Protein AF-E8ZCQ1-F1 (afdb_monomer_lite)

Structure (mmCIF, N/CA/C/O backbone):
data_AF-E8ZCQ1-F1
#
_entry.id   AF-E8ZCQ1-F1
#
loop_
_atom_site.group_PDB
_atom_site.id
_atom_site.type_symbol
_atom_site.label_atom_id
_atom_site.label_alt_id
_atom_site.label_comp_id
_atom_site.label_asym_id
_atom_site.label_entity_id
_atom_site.label_seq_id
_atom_site.pdbx_PDB_ins_code
_atom_site.Cartn_x
_atom_site.Cartn_y
_atom_site.Cartn_z
_atom_site.occupancy
_atom_site.B_iso_or_equiv
_atom_site.auth_seq_id
_atom_site.auth_comp_id
_atom_site.auth_asym_id
_atom_site.auth_atom_id
_atom_site.pdbx_PDB_model_num
ATOM 1 N N . MET A 1 1 ? 0.426 -0.711 12.072 1.00 75.00 1 MET A N 1
ATOM 2 C CA . MET A 1 1 ? 1.160 0.452 11.515 1.00 75.00 1 MET A CA 1
ATOM 3 C C . MET A 1 1 ? 2.500 0.100 10.866 1.00 75.00 1 MET A C 1
ATOM 5 O O . MET A 1 1 ? 2.648 0.419 9.696 1.00 75.00 1 MET A O 1
ATOM 9 N N . ARG A 1 2 ? 3.444 -0.594 11.532 1.00 82.31 2 ARG A N 1
ATOM 10 C CA . ARG A 1 2 ? 4.788 -0.889 10.963 1.00 82.31 2 ARG A CA 1
ATOM 11 C C . ARG A 1 2 ? 4.783 -1.497 9.546 1.00 82.31 2 ARG A C 1
ATOM 13 O O . ARG A 1 2 ? 5.577 -1.085 8.715 1.00 82.31 2 ARG A O 1
ATOM 20 N N . ARG A 1 3 ? 3.850 -2.415 9.259 1.00 82.50 3 ARG A N 1
ATOM 21 C CA . ARG A 1 3 ? 3.710 -3.057 7.934 1.00 82.50 3 ARG A CA 1
ATOM 22 C C . ARG A 1 3 ? 3.246 -2.108 6.815 1.00 82.50 3 ARG A C 1
ATOM 24 O O . ARG A 1 3 ? 3.672 -2.262 5.679 1.00 82.50 3 ARG A O 1
ATOM 31 N N . ALA A 1 4 ? 2.389 -1.131 7.123 1.00 85.88 4 ALA A N 1
ATOM 32 C CA . ALA A 1 4 ? 1.923 -0.155 6.132 1.00 85.88 4 ALA A CA 1
ATOM 33 C C . ALA A 1 4 ? 3.056 0.813 5.755 1.00 85.88 4 ALA A C 1
ATOM 35 O O . ALA A 1 4 ? 3.306 1.049 4.579 1.00 85.88 4 ALA A O 1
ATOM 36 N N . LEU A 1 5 ? 3.818 1.275 6.753 1.00 91.38 5 LEU A N 1
ATOM 37 C CA . LEU A 1 5 ? 4.997 2.114 6.531 1.00 91.38 5 LEU A CA 1
ATOM 38 C C . LEU A 1 5 ? 6.076 1.386 5.717 1.00 91.38 5 LEU A C 1
ATOM 40 O O . LEU A 1 5 ? 6.617 1.965 4.784 1.00 91.38 5 LEU A O 1
ATOM 44 N N . SER A 1 6 ? 6.344 0.103 5.994 1.00 92.88 6 SER A N 1
ATOM 45 C CA . SER A 1 6 ? 7.306 -0.660 5.184 1.00 92.88 6 SER A CA 1
ATOM 46 C C . SER A 1 6 ? 6.876 -0.817 3.722 1.00 92.88 6 SER A C 1
ATOM 48 O O . SER A 1 6 ? 7.731 -0.866 2.843 1.00 92.88 6 SER A O 1
ATOM 50 N N . HIS A 1 7 ? 5.568 -0.895 3.449 1.00 90.81 7 HIS A N 1
ATOM 51 C CA . HIS A 1 7 ? 5.056 -0.939 2.076 1.00 90.81 7 HIS A CA 1
ATOM 52 C C . HIS A 1 7 ? 5.255 0.392 1.347 1.00 90.81 7 HIS A C 1
ATOM 54 O O . HIS A 1 7 ? 5.736 0.394 0.216 1.00 90.81 7 HIS A O 1
ATOM 60 N N . ILE A 1 8 ? 4.966 1.512 2.015 1.00 94.75 8 ILE A N 1
ATOM 61 C CA . ILE A 1 8 ? 5.199 2.862 1.484 1.00 94.75 8 ILE A CA 1
ATOM 62 C C . ILE A 1 8 ? 6.676 3.048 1.116 1.00 94.75 8 ILE A C 1
ATOM 64 O O . ILE A 1 8 ? 6.988 3.449 -0.004 1.00 94.75 8 ILE A O 1
ATOM 68 N N . GLU A 1 9 ? 7.591 2.709 2.028 1.00 95.75 9 GLU A N 1
ATOM 69 C CA . GLU A 1 9 ? 9.028 2.881 1.789 1.00 95.75 9 GLU A CA 1
ATOM 70 C C . GLU A 1 9 ? 9.545 1.995 0.650 1.00 95.75 9 GLU A C 1
ATOM 72 O O . GLU A 1 9 ? 10.333 2.453 -0.176 1.00 95.75 9 GLU A O 1
ATOM 77 N N . ARG A 1 10 ? 9.039 0.761 0.524 1.00 95.31 10 ARG A N 1
ATOM 78 C CA . ARG A 1 10 ? 9.396 -0.117 -0.598 1.00 95.31 10 ARG A CA 1
ATOM 79 C C . ARG A 1 10 ? 8.990 0.481 -1.948 1.00 95.31 10 ARG A C 1
ATOM 81 O O . ARG A 1 10 ? 9.779 0.427 -2.885 1.00 95.31 10 ARG A O 1
ATOM 88 N N . HIS A 1 11 ? 7.790 1.054 -2.059 1.00 95.06 11 HIS A N 1
ATOM 89 C CA . HIS A 1 11 ? 7.339 1.666 -3.313 1.00 95.06 11 HIS A CA 1
ATOM 90 C C . HIS A 1 11 ? 8.101 2.950 -3.643 1.00 95.06 11 HIS A C 1
ATOM 92 O O . HIS A 1 11 ? 8.479 3.139 -4.795 1.00 95.06 11 HIS A O 1
ATOM 98 N N . LYS A 1 12 ? 8.413 3.788 -2.646 1.00 94.94 12 LYS A N 1
ATOM 99 C CA . LYS A 1 12 ? 9.297 4.949 -2.848 1.00 94.94 12 LYS A CA 1
ATOM 100 C C . LYS A 1 12 ? 10.669 4.532 -3.367 1.00 94.94 12 LYS A C 1
ATOM 102 O O . LYS A 1 12 ? 11.177 5.145 -4.299 1.00 94.94 12 LYS A O 1
ATOM 107 N N . GLN A 1 13 ? 11.257 3.491 -2.777 1.00 95.62 13 GLN A N 1
ATOM 108 C CA . GLN A 1 13 ? 12.546 2.978 -3.226 1.00 95.62 13 GLN A CA 1
ATOM 109 C C . GLN A 1 13 ? 12.461 2.496 -4.675 1.00 95.62 13 GLN A C 1
ATOM 111 O O . GLN A 1 13 ? 13.279 2.918 -5.484 1.00 95.62 13 GLN A O 1
ATOM 116 N N . ALA A 1 14 ? 11.450 1.690 -5.008 1.00 93.38 14 ALA A N 1
ATOM 117 C CA . ALA A 1 14 ? 11.268 1.171 -6.359 1.00 93.38 14 ALA A CA 1
ATOM 118 C C . ALA A 1 14 ? 11.113 2.293 -7.399 1.00 93.38 14 ALA A C 1
ATOM 120 O O . ALA A 1 14 ? 11.802 2.257 -8.413 1.00 93.38 14 ALA A O 1
ATOM 121 N N . ILE A 1 15 ? 10.317 3.329 -7.102 1.00 93.69 15 ILE A N 1
ATOM 122 C CA . ILE A 1 15 ? 10.141 4.498 -7.982 1.00 93.69 15 ILE A CA 1
ATOM 123 C C . ILE A 1 15 ? 11.466 5.231 -8.222 1.00 93.69 15 ILE A C 1
ATOM 125 O O . ILE A 1 15 ? 11.775 5.641 -9.336 1.00 93.69 15 ILE A O 1
ATOM 129 N N . ASN A 1 16 ? 12.268 5.392 -7.169 1.00 91.62 16 ASN A N 1
ATOM 130 C CA . ASN A 1 16 ? 13.540 6.105 -7.260 1.00 91.62 16 ASN A CA 1
ATOM 131 C C . ASN A 1 16 ? 14.631 5.301 -7.984 1.00 91.62 16 ASN A C 1
ATOM 133 O O . ASN A 1 16 ? 15.605 5.888 -8.447 1.00 91.62 16 ASN A O 1
ATOM 137 N N . THR A 1 17 ? 14.506 3.972 -8.047 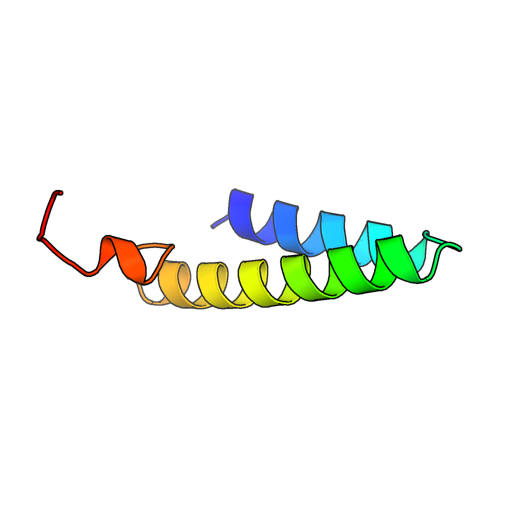1.00 92.19 17 THR A N 1
ATOM 138 C CA . THR A 1 17 ? 15.511 3.088 -8.662 1.00 92.19 17 THR A CA 1
ATOM 139 C C . THR A 1 17 ? 15.106 2.531 -10.023 1.00 92.19 17 THR A C 1
ATOM 141 O O . THR A 1 17 ? 15.958 1.980 -10.719 1.00 92.19 17 THR A O 1
ATOM 144 N N . SER A 1 18 ? 13.829 2.615 -10.401 1.00 87.44 18 SER A N 1
ATOM 145 C CA . SER A 1 18 ? 13.332 2.017 -11.638 1.00 87.44 18 SER A CA 1
ATOM 146 C C . SER A 1 18 ? 13.554 2.946 -12.829 1.00 87.44 18 SER A C 1
ATOM 148 O O . SER A 1 18 ? 13.127 4.101 -12.844 1.00 87.44 18 SER A O 1
ATOM 150 N N . ASN A 1 19 ? 14.204 2.405 -13.861 1.00 84.62 19 ASN A N 1
ATOM 151 C CA . ASN A 1 19 ? 14.383 3.059 -15.159 1.00 84.62 19 ASN A CA 1
ATOM 152 C C . ASN A 1 19 ? 13.244 2.727 -16.141 1.00 84.62 19 ASN A C 1
ATOM 154 O O . ASN A 1 19 ? 13.258 3.201 -17.275 1.00 84.62 19 ASN A O 1
ATOM 158 N N . ASN A 1 20 ? 12.276 1.899 -15.730 1.00 91.44 20 ASN A N 1
ATOM 159 C CA . ASN A 1 20 ? 11.126 1.520 -16.543 1.00 91.44 20 ASN A CA 1
ATOM 160 C C . ASN A 1 20 ? 9.918 2.399 -16.176 1.00 91.44 20 ASN A C 1
ATOM 162 O O . ASN A 1 20 ? 9.480 2.427 -15.027 1.00 91.44 20 ASN A O 1
ATOM 166 N N . SER A 1 21 ? 9.368 3.117 -17.157 1.00 82.69 21 SER A N 1
ATOM 167 C CA . SER A 1 21 ? 8.226 4.011 -16.951 1.00 82.69 21 SER A CA 1
ATOM 168 C C . SER A 1 21 ? 6.944 3.277 -16.551 1.00 82.69 21 SER A C 1
ATOM 170 O O . SER A 1 21 ? 6.224 3.768 -15.688 1.00 82.69 21 SER A O 1
ATOM 172 N N . GLU A 1 22 ? 6.672 2.098 -17.119 1.00 84.44 22 GLU A N 1
ATOM 173 C CA . GLU A 1 22 ? 5.460 1.322 -16.804 1.00 84.44 22 GLU A CA 1
ATOM 174 C C . GLU A 1 22 ? 5.497 0.784 -15.366 1.00 84.44 22 GLU A C 1
ATOM 176 O O . GLU A 1 22 ? 4.512 0.854 -14.631 1.00 84.44 22 GLU A O 1
ATOM 181 N N . ASP A 1 23 ? 6.668 0.312 -14.941 1.00 86.69 23 ASP A N 1
ATOM 182 C CA . ASP A 1 23 ? 6.927 -0.155 -13.577 1.00 86.69 23 ASP A CA 1
ATOM 183 C C . ASP A 1 23 ? 6.839 1.000 -12.561 1.00 86.69 23 ASP A C 1
ATOM 185 O O . ASP A 1 23 ? 6.250 0.868 -11.485 1.00 86.69 23 ASP A O 1
ATOM 189 N N . ASN A 1 24 ? 7.326 2.185 -12.943 1.00 90.94 24 ASN A N 1
ATOM 190 C CA . ASN A 1 24 ? 7.172 3.406 -12.156 1.00 90.94 24 ASN A CA 1
ATOM 191 C C . ASN A 1 24 ? 5.708 3.807 -11.967 1.00 90.94 24 ASN A C 1
ATOM 193 O O . ASN A 1 24 ? 5.306 4.143 -10.851 1.00 90.94 24 ASN A O 1
ATOM 197 N N . ASP A 1 25 ? 4.900 3.781 -13.025 1.00 93.44 25 ASP A N 1
ATOM 198 C CA . ASP A 1 25 ? 3.487 4.149 -12.932 1.00 93.44 25 ASP A CA 1
ATOM 199 C C . ASP A 1 25 ? 2.688 3.127 -12.117 1.00 93.44 25 ASP A C 1
ATOM 201 O O . ASP A 1 25 ? 1.863 3.509 -11.278 1.00 93.44 25 ASP A O 1
ATOM 205 N N . PHE A 1 26 ? 3.016 1.840 -12.248 1.00 92.81 26 PHE A N 1
ATOM 206 C CA . PHE A 1 26 ? 2.482 0.796 -11.379 1.00 92.81 26 PHE A CA 1
ATOM 207 C C . PHE A 1 26 ? 2.838 1.041 -9.904 1.00 92.81 26 PHE A C 1
ATOM 209 O O . PHE A 1 26 ? 1.968 1.002 -9.028 1.00 92.81 26 PHE A O 1
ATOM 216 N N . HIS A 1 27 ? 4.096 1.365 -9.598 1.00 94.81 27 HIS A N 1
ATOM 217 C CA . HIS A 1 27 ? 4.510 1.655 -8.228 1.00 94.81 27 HIS A CA 1
ATOM 218 C C . HIS A 1 27 ? 3.906 2.943 -7.659 1.00 94.81 27 HIS A C 1
ATOM 220 O O . HIS A 1 27 ? 3.591 2.967 -6.468 1.00 94.81 27 HIS A O 1
ATOM 226 N N . LYS A 1 28 ? 3.673 3.981 -8.471 1.00 94.81 28 LYS A N 1
ATOM 227 C CA . LYS A 1 28 ? 2.935 5.184 -8.041 1.00 94.81 28 LYS A CA 1
ATOM 228 C C . LYS A 1 28 ? 1.496 4.851 -7.654 1.00 94.81 28 LYS A C 1
ATOM 230 O O . LYS A 1 28 ? 1.031 5.314 -6.612 1.00 94.81 28 LYS A O 1
ATOM 235 N N . LEU A 1 29 ? 0.812 4.014 -8.439 1.00 95.12 29 LEU A N 1
ATOM 236 C CA . LEU A 1 29 ? -0.539 3.548 -8.113 1.00 95.12 29 LEU A CA 1
ATOM 237 C C . LEU A 1 29 ? -0.556 2.801 -6.771 1.00 95.12 29 LEU A C 1
ATOM 239 O O . LEU A 1 29 ? -1.363 3.111 -5.894 1.00 95.12 29 LEU A O 1
ATOM 243 N N . LEU A 1 30 ? 0.363 1.851 -6.577 1.00 94.12 30 LEU A N 1
ATOM 244 C CA . LEU A 1 30 ? 0.462 1.097 -5.323 1.00 94.12 30 LEU A CA 1
ATOM 245 C C . LEU A 1 30 ? 0.844 1.979 -4.126 1.00 94.12 30 LEU A C 1
ATOM 247 O O . LEU A 1 30 ? 0.371 1.747 -3.008 1.00 94.12 30 LEU A O 1
ATOM 251 N N . LEU A 1 31 ? 1.674 3.001 -4.344 1.00 95.62 31 LEU A N 1
ATOM 252 C CA . LEU A 1 31 ? 2.040 3.974 -3.319 1.00 95.62 31 LEU A CA 1
ATOM 253 C C . LEU A 1 31 ? 0.818 4.776 -2.860 1.00 95.62 31 LEU A C 1
ATOM 255 O O . LEU A 1 31 ? 0.609 4.905 -1.654 1.00 95.62 31 LEU A O 1
ATOM 259 N N . GLN A 1 32 ? -0.011 5.252 -3.796 1.00 95.25 32 GLN A N 1
ATOM 260 C CA . GLN A 1 32 ? -1.257 5.954 -3.477 1.00 95.25 32 GLN A CA 1
ATOM 261 C C . GLN A 1 32 ? -2.182 5.076 -2.623 1.00 95.25 32 GLN A C 1
ATOM 263 O O . GLN A 1 32 ? -2.582 5.481 -1.532 1.00 95.25 32 GLN A O 1
ATOM 268 N N . PHE A 1 33 ? -2.424 3.832 -3.050 1.00 92.94 33 PHE A N 1
ATOM 269 C CA . PHE A 1 33 ? -3.221 2.875 -2.272 1.00 92.94 33 PHE A CA 1
ATOM 270 C C . PHE A 1 33 ? -2.643 2.624 -0.873 1.00 92.94 33 PHE A C 1
ATOM 272 O O . PHE A 1 33 ? -3.385 2.511 0.104 1.00 92.94 33 PHE A O 1
ATOM 279 N N . SER A 1 34 ? -1.315 2.545 -0.755 1.00 94.31 34 SER A N 1
ATOM 280 C CA . SER A 1 34 ? -0.643 2.332 0.531 1.00 94.31 34 SER A CA 1
ATOM 281 C C . SER A 1 34 ? -0.866 3.497 1.501 1.00 94.31 34 SER A C 1
ATOM 283 O O . SER A 1 34 ? -1.036 3.261 2.701 1.00 94.31 34 SER A O 1
ATOM 285 N N . TYR A 1 35 ? -0.907 4.737 1.002 1.00 95.50 35 TYR A N 1
ATOM 286 C CA . TYR A 1 35 ? -1.242 5.915 1.805 1.00 95.50 35 TYR A CA 1
ATOM 287 C C . TYR A 1 35 ? -2.704 5.914 2.254 1.00 95.50 35 TYR A C 1
ATOM 289 O O . TYR A 1 35 ? -2.969 6.133 3.437 1.00 95.50 35 TYR A O 1
ATOM 297 N N . ASP A 1 36 ? -3.637 5.584 1.361 1.00 93.31 36 ASP A N 1
ATOM 298 C CA . ASP A 1 36 ? -5.063 5.516 1.699 1.00 93.31 36 ASP A CA 1
ATOM 299 C C . ASP A 1 36 ? -5.323 4.477 2.803 1.00 93.31 36 ASP A C 1
ATOM 301 O O . ASP A 1 36 ? -6.018 4.741 3.789 1.00 93.31 36 ASP A O 1
ATOM 305 N N . VAL A 1 37 ? -4.693 3.303 2.693 1.00 91.94 37 VAL A N 1
ATOM 306 C CA . VAL A 1 37 ? -4.739 2.253 3.721 1.00 91.94 37 VAL A CA 1
ATOM 307 C C . VAL A 1 37 ? -4.115 2.730 5.036 1.00 91.94 37 VAL A C 1
ATOM 309 O O . 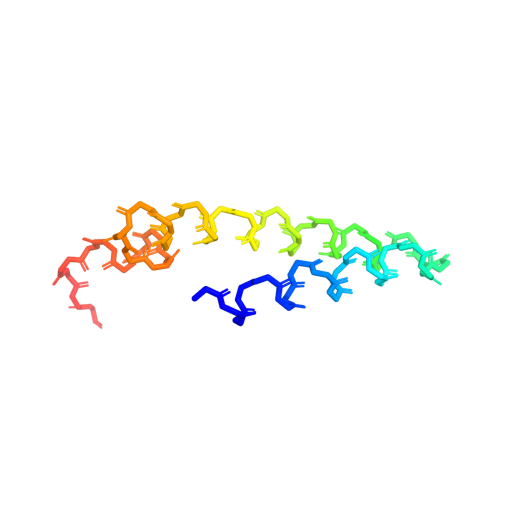VAL A 1 37 ? -4.659 2.469 6.113 1.00 91.94 37 VAL A O 1
ATOM 312 N N . TYR A 1 38 ? -2.975 3.422 4.974 1.00 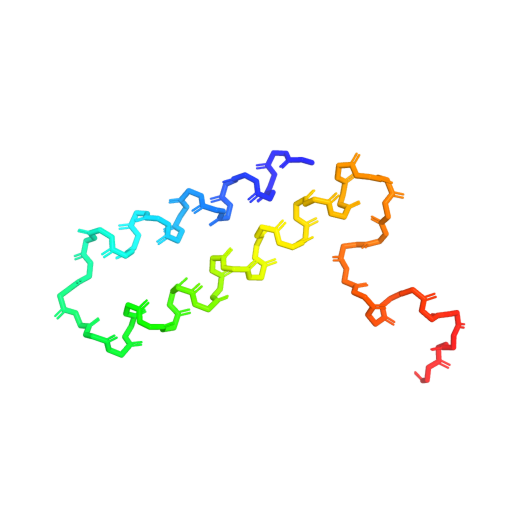94.19 38 TYR A N 1
ATOM 313 C CA . TYR A 1 38 ? -2.293 3.935 6.160 1.00 94.19 38 TYR A CA 1
ATOM 314 C C . TYR A 1 38 ? -3.158 4.937 6.932 1.00 94.19 38 TYR A C 1
ATOM 316 O O . TYR A 1 38 ? -3.322 4.775 8.145 1.00 94.19 38 TYR A O 1
ATOM 324 N N . GLU A 1 39 ? -3.760 5.915 6.251 1.00 94.12 39 GLU A N 1
ATOM 325 C CA . GLU A 1 39 ? -4.638 6.903 6.889 1.00 94.12 39 GLU A CA 1
ATOM 326 C C . GLU A 1 39 ? -5.883 6.244 7.499 1.00 94.12 39 GLU A C 1
ATOM 328 O O . GLU A 1 39 ? -6.294 6.595 8.607 1.00 94.12 39 GLU A O 1
ATOM 333 N N . ARG A 1 40 ? -6.439 5.209 6.856 1.00 93.62 40 ARG A N 1
ATOM 334 C CA . ARG A 1 40 ? -7.555 4.431 7.419 1.00 93.62 40 ARG A CA 1
ATOM 335 C C . ARG A 1 40 ? -7.159 3.681 8.689 1.00 93.62 40 ARG A C 1
ATOM 337 O O . ARG A 1 40 ? -7.863 3.785 9.691 1.00 93.62 40 ARG A O 1
ATOM 344 N N . ILE A 1 41 ? -6.018 2.988 8.687 1.00 92.06 41 ILE A N 1
ATOM 345 C CA . ILE A 1 41 ? -5.498 2.297 9.881 1.00 92.06 41 ILE A CA 1
ATOM 346 C C . ILE A 1 41 ? -5.220 3.300 11.008 1.00 92.06 41 ILE A C 1
ATOM 348 O O . ILE A 1 41 ? -5.546 3.031 12.163 1.00 92.06 41 ILE A O 1
ATOM 352 N N . LYS A 1 42 ? -4.635 4.460 10.686 1.00 93.38 42 LYS A N 1
ATOM 353 C CA . LYS A 1 42 ? -4.372 5.546 11.641 1.00 93.38 42 LYS A CA 1
ATOM 354 C C . LYS A 1 42 ? -5.668 6.096 12.248 1.00 93.38 42 LYS A C 1
ATOM 356 O O . LYS A 1 42 ? -5.691 6.410 13.432 1.00 93.38 42 LYS A O 1
ATOM 361 N N . ALA A 1 43 ? -6.748 6.137 11.468 1.00 94.06 43 ALA A N 1
ATOM 362 C CA . ALA A 1 43 ? -8.093 6.497 11.913 1.00 94.06 43 ALA A CA 1
ATOM 363 C C . ALA A 1 43 ? -8.874 5.340 12.580 1.00 94.06 43 ALA A C 1
ATOM 365 O O . ALA A 1 43 ? -10.081 5.464 12.776 1.00 94.06 43 ALA A O 1
ATOM 366 N N . ASN A 1 44 ? -8.222 4.214 12.903 1.00 91.94 44 ASN A N 1
ATOM 367 C CA . ASN A 1 44 ? -8.842 3.005 13.460 1.00 91.94 44 ASN A CA 1
ATOM 368 C C . ASN A 1 44 ? -9.993 2.430 12.602 1.00 91.94 44 ASN A C 1
ATOM 370 O O . ASN A 1 44 ? -10.920 1.803 13.114 1.00 91.94 44 ASN A O 1
ATOM 374 N N . LYS A 1 45 ? -9.941 2.649 11.283 1.00 90.88 45 LYS A N 1
ATOM 375 C CA . LYS A 1 45 ? -10.868 2.081 10.296 1.00 90.88 45 LYS A CA 1
ATOM 376 C C . LYS A 1 45 ? -10.278 0.817 9.675 1.00 90.88 45 LYS A C 1
ATOM 378 O O . LYS A 1 45 ? -9.063 0.600 9.690 1.00 90.88 45 LYS A O 1
ATOM 383 N N . LYS A 1 46 ? -11.137 -0.012 9.073 1.00 90.19 46 LYS A N 1
ATOM 384 C CA . LYS A 1 46 ? -10.695 -1.185 8.307 1.00 90.19 46 LYS A CA 1
ATOM 385 C C . LYS A 1 46 ? -9.774 -0.736 7.152 1.00 90.19 46 LYS A C 1
ATOM 387 O O . LYS A 1 46 ? -10.041 0.309 6.554 1.00 90.19 46 LYS A O 1
ATOM 392 N N . PRO A 1 47 ? -8.712 -1.491 6.813 1.00 87.81 47 PRO A N 1
ATOM 393 C CA . PRO A 1 47 ? -7.700 -1.065 5.839 1.00 87.81 47 PRO A CA 1
ATOM 394 C C . PRO A 1 47 ? -8.271 -0.749 4.456 1.00 87.81 47 PRO A C 1
ATOM 396 O O . PRO A 1 47 ? -7.914 0.262 3.862 1.00 87.81 47 PRO A O 1
ATOM 399 N N . TYR A 1 48 ? -9.195 -1.582 3.978 1.00 86.12 48 TYR A N 1
ATOM 400 C CA . TYR A 1 48 ? -9.791 -1.437 2.657 1.00 86.12 48 TYR A CA 1
ATOM 401 C C . TYR A 1 48 ? -11.253 -0.982 2.757 1.00 86.12 48 TYR A C 1
ATOM 403 O O . TYR A 1 48 ? -11.981 -1.511 3.601 1.00 86.12 48 TYR A O 1
ATOM 411 N N . PRO A 1 49 ? -11.704 -0.039 1.906 1.00 80.50 49 PRO A N 1
ATOM 412 C CA . PRO A 1 49 ? -13.069 0.487 1.952 1.00 80.50 49 PRO A CA 1
ATOM 413 C C . PRO A 1 49 ? -14.155 -0.566 1.725 1.00 80.50 49 PRO A C 1
ATOM 415 O O . PRO A 1 49 ? -15.212 -0.506 2.337 1.00 80.50 49 PRO A O 1
ATOM 418 N N . ASN A 1 50 ? -13.903 -1.570 0.885 1.00 81.38 50 ASN A N 1
ATOM 419 C CA . ASN A 1 50 ? -14.859 -2.653 0.638 1.00 81.38 50 ASN A CA 1
ATOM 420 C C . ASN A 1 50 ? -15.109 -3.523 1.880 1.00 81.38 50 ASN A C 1
ATOM 422 O O . ASN A 1 50 ? -16.155 -4.155 1.973 1.00 81.38 50 ASN A O 1
ATOM 426 N N . LEU A 1 51 ? -14.186 -3.526 2.846 1.00 78.00 51 LEU A N 1
ATOM 427 C CA . LEU A 1 51 ? -14.381 -4.211 4.122 1.00 78.00 51 LEU A CA 1
ATOM 428 C C . LEU A 1 51 ? -15.283 -3.420 5.077 1.00 78.00 51 LEU A C 1
ATOM 430 O O . LEU A 1 51 ? -15.693 -3.975 6.094 1.00 78.00 51 LEU A O 1
ATOM 434 N N . ASP A 1 52 ? -15.594 -2.151 4.784 1.00 75.38 52 ASP A N 1
ATOM 435 C CA . ASP A 1 52 ? -16.552 -1.359 5.569 1.00 75.38 52 ASP A CA 1
ATOM 436 C C . ASP A 1 52 ? -17.979 -1.902 5.443 1.00 75.38 52 ASP A C 1
ATOM 438 O O . ASP A 1 52 ? -18.806 -1.638 6.311 1.00 75.38 52 ASP A O 1
ATOM 442 N N . SER A 1 53 ? -18.272 -2.675 4.393 1.00 76.25 53 SER A N 1
ATOM 443 C CA . SER A 1 53 ? -19.554 -3.357 4.267 1.00 76.25 53 SER A CA 1
ATOM 444 C C . SER A 1 53 ? -19.597 -4.588 5.172 1.00 76.25 53 SER A C 1
ATOM 446 O O . SER A 1 53 ? -18.750 -5.470 5.063 1.00 76.25 53 SER A O 1
ATOM 448 N N . ASP A 1 54 ? -20.624 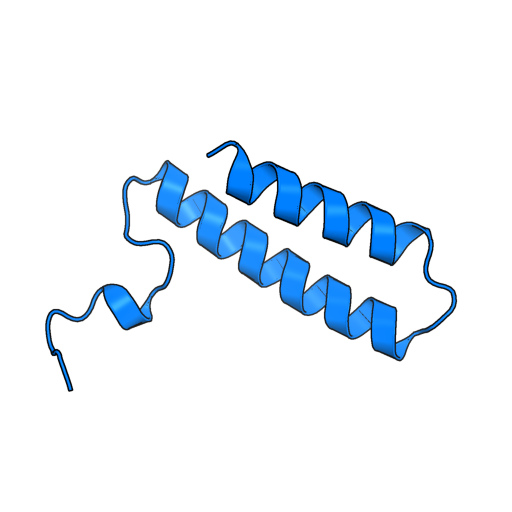-4.686 6.018 1.00 70.38 54 ASP A N 1
ATOM 449 C CA . ASP A 1 54 ? -20.937 -5.917 6.761 1.00 70.38 54 ASP A CA 1
ATOM 450 C C . ASP A 1 54 ? -21.620 -6.976 5.877 1.00 70.38 54 ASP A C 1
ATOM 452 O 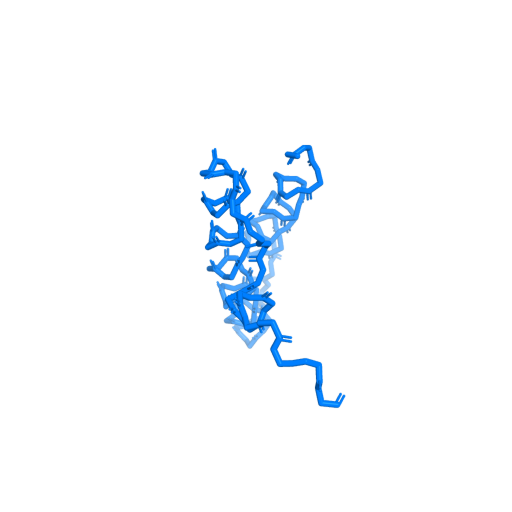O . ASP A 1 54 ? -21.954 -8.070 6.336 1.00 70.38 54 ASP A O 1
ATOM 456 N N . LYS A 1 55 ? -21.834 -6.671 4.589 1.00 65.94 55 LYS A N 1
ATOM 457 C CA . LYS A 1 55 ? -22.320 -7.641 3.612 1.00 65.94 55 LYS A CA 1
ATOM 458 C C . LYS A 1 55 ? -21.166 -8.553 3.208 1.00 65.94 55 LYS A C 1
ATOM 460 O O . LYS A 1 55 ? -20.370 -8.222 2.333 1.00 65.94 55 LYS A O 1
ATOM 465 N N . VAL A 1 56 ? -21.091 -9.703 3.866 1.00 57.19 56 VAL A N 1
ATOM 466 C CA . VAL A 1 56 ? -20.349 -10.863 3.369 1.00 57.19 56 VAL A CA 1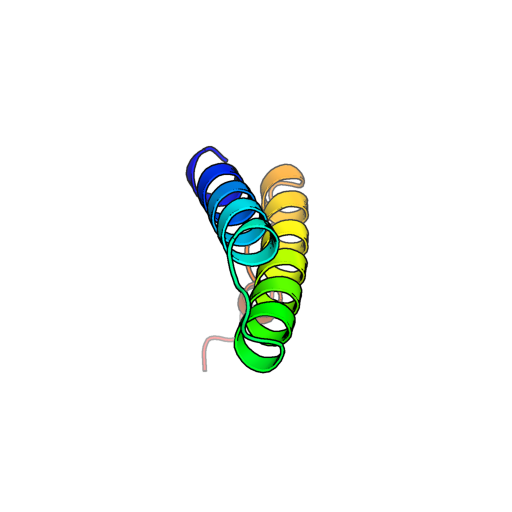
ATOM 467 C C . VAL A 1 56 ? -21.128 -11.391 2.160 1.00 57.19 56 VAL A C 1
ATOM 469 O O . VAL A 1 56 ? -22.288 -11.774 2.313 1.00 57.19 56 VAL A O 1
ATOM 472 N N . PHE A 1 57 ? -20.532 -11.321 0.969 1.00 56.72 57 PHE A N 1
ATOM 473 C CA . PHE A 1 57 ? -21.026 -12.016 -0.223 1.00 56.72 57 PHE A CA 1
ATOM 474 C C . PHE A 1 57 ? -20.403 -13.407 -0.298 1.00 56.72 57 PHE A C 1
ATOM 476 O O . PHE A 1 57 ? -19.199 -13.515 0.034 1.00 56.72 57 PHE A O 1
#

Organism: Streptococcus pneumoniae (NCBI:txid1313)

Foldseek 3Di:
DVVLVVLLVVLVVCLVPDPDPVSNVVSVVSNVLSVQLVVCVVVVHHSDPVVVDPDDD

Radius of gyration: 13.58 Å; chains: 1; bounding box: 38×19×30 Å

pLDDT: mean 88.17, std 9.09, range [56.72, 95.75]

Secondary structure (DSSP, 8-state):
-HHHHHHHHHHHHHHHH---HHHHHHHHHHHHHHHHHHHHHHTT--SSGGGG-----

Sequence (57 aa):
MRRALSHIERHKQAINTSNNSEDNDFHKLLLQFSYDVYERIKANKKPYPNLDSDKVF